Protein A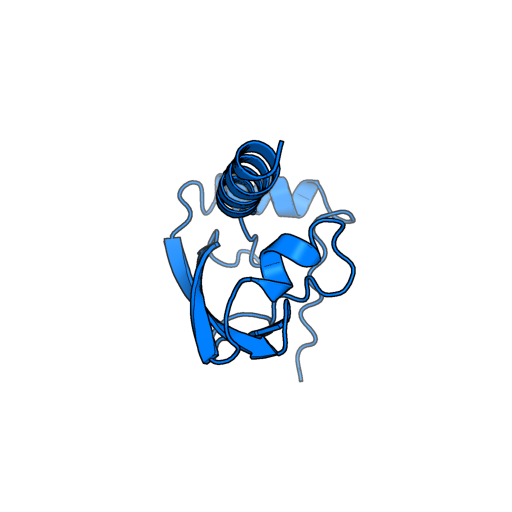F-E4PKK0-F1 (afdb_monomer_lite)

Foldseek 3Di:
DDPQDQPPDPCVPQVVVLCVVQVFFDKDWWAQQDQQWTDDPPDDIGHCCVPPLRVLSVVDDHRDTDIWGWRDDDPNHIDTDCVVVVVSSVVVVVVVD

Organism: Marinobacter adhaerens (strain DSM 23420 / HP15) (NCBI:txid225937)

Structure (mmCIF, N/CA/C/O backbone):
data_AF-E4PKK0-F1
#
_entry.id   AF-E4PKK0-F1
#
loop_
_atom_site.group_PDB
_atom_site.id
_atom_site.type_symbol
_atom_site.label_atom_id
_atom_site.label_alt_id
_atom_site.label_comp_id
_atom_site.label_asym_id
_atom_site.label_entity_id
_atom_site.label_seq_id
_atom_site.pdbx_PDB_ins_code
_atom_site.Cartn_x
_atom_site.Cartn_y
_atom_site.Cartn_z
_atom_site.occupancy
_atom_site.B_iso_or_equiv
_atom_site.auth_seq_id
_atom_site.auth_comp_id
_atom_site.auth_asym_id
_atom_site.auth_atom_id
_atom_site.pdbx_PDB_model_num
ATOM 1 N N . MET A 1 1 ? -3.972 -11.608 -20.348 1.00 34.41 1 MET A N 1
ATOM 2 C CA . MET A 1 1 ? -4.319 -11.270 -18.954 1.00 34.41 1 MET A CA 1
ATOM 3 C C . MET A 1 1 ? -3.146 -11.709 -18.085 1.00 34.41 1 MET A C 1
ATOM 5 O O . MET A 1 1 ? -3.003 -12.896 -17.839 1.00 34.41 1 MET A O 1
ATOM 9 N N . LEU A 1 2 ? -2.213 -10.799 -17.785 1.00 31.69 2 LEU A N 1
ATOM 10 C CA . LEU A 1 2 ? -1.016 -11.101 -16.991 1.00 31.69 2 LEU A CA 1
ATOM 11 C C . LEU A 1 2 ? -1.377 -10.926 -15.511 1.00 31.69 2 LEU A C 1
ATOM 13 O O . LEU A 1 2 ? -1.508 -9.801 -15.036 1.00 31.69 2 LEU A O 1
ATOM 17 N N . CYS A 1 3 ? -1.581 -12.032 -14.799 1.00 38.09 3 CYS A N 1
ATOM 18 C CA . CYS A 1 3 ? -1.704 -12.028 -13.345 1.00 38.09 3 CYS A CA 1
ATOM 19 C C . CYS A 1 3 ? -0.325 -11.740 -12.739 1.00 38.09 3 CYS A C 1
ATOM 21 O O . CYS A 1 3 ? 0.478 -12.651 -12.548 1.00 38.09 3 CYS A O 1
ATOM 23 N N . ILE A 1 4 ? -0.034 -10.467 -12.471 1.00 46.78 4 ILE A N 1
ATOM 24 C CA . ILE A 1 4 ? 1.133 -10.080 -11.677 1.00 46.78 4 ILE A CA 1
ATOM 25 C C . ILE A 1 4 ? 0.740 -10.276 -10.214 1.00 46.78 4 ILE A C 1
ATOM 27 O O . ILE A 1 4 ? 0.033 -9.462 -9.627 1.00 46.78 4 ILE A O 1
ATOM 31 N N . VAL A 1 5 ? 1.139 -11.416 -9.657 1.00 44.34 5 VAL A N 1
ATOM 32 C CA . VAL A 1 5 ? 0.947 -11.739 -8.244 1.00 44.34 5 VAL A CA 1
ATOM 33 C C . VAL A 1 5 ? 1.894 -10.853 -7.429 1.00 44.34 5 VAL A C 1
ATOM 35 O O . VAL A 1 5 ? 3.102 -10.838 -7.677 1.00 44.34 5 VAL A O 1
ATOM 38 N N . ALA A 1 6 ? 1.364 -10.111 -6.457 1.00 46.47 6 ALA A N 1
ATOM 39 C CA . ALA A 1 6 ? 2.172 -9.404 -5.471 1.00 46.47 6 ALA A CA 1
ATOM 40 C C . ALA A 1 6 ? 2.848 -10.439 -4.556 1.00 46.47 6 ALA A C 1
ATOM 42 O O . ALA A 1 6 ? 2.239 -10.973 -3.633 1.00 46.47 6 ALA A O 1
ATOM 43 N N . VAL A 1 7 ? 4.104 -10.776 -4.853 1.00 51.91 7 VAL A N 1
ATOM 44 C CA . VAL A 1 7 ? 4.867 -11.807 -4.139 1.00 51.91 7 VAL A CA 1
ATOM 45 C C . VAL A 1 7 ? 6.132 -11.196 -3.550 1.00 51.91 7 VAL A C 1
ATOM 47 O O . VAL A 1 7 ? 7.227 -11.353 -4.082 1.00 51.91 7 VAL A O 1
ATOM 50 N N . ALA A 1 8 ? 5.995 -10.483 -2.434 1.00 49.41 8 ALA A N 1
ATOM 51 C CA . ALA A 1 8 ? 7.154 -9.943 -1.723 1.00 49.41 8 ALA A CA 1
ATOM 52 C C . ALA A 1 8 ? 7.967 -11.029 -0.980 1.00 49.41 8 ALA A C 1
ATOM 54 O O . ALA A 1 8 ? 9.133 -10.806 -0.680 1.00 49.41 8 ALA A O 1
ATOM 55 N N . ALA A 1 9 ? 7.396 -12.212 -0.704 1.00 51.25 9 ALA A N 1
ATOM 56 C CA . ALA A 1 9 ? 8.020 -13.207 0.181 1.00 51.25 9 ALA A CA 1
ATOM 57 C C . ALA A 1 9 ? 8.675 -14.421 -0.513 1.00 51.25 9 ALA A C 1
ATOM 59 O O . ALA A 1 9 ? 9.435 -15.142 0.127 1.00 51.25 9 ALA A O 1
ATOM 60 N N . THR A 1 10 ? 8.408 -14.682 -1.797 1.00 59.78 10 THR A N 1
ATOM 61 C CA . THR A 1 10 ? 8.825 -15.954 -2.436 1.00 59.78 10 THR A CA 1
ATOM 62 C C . THR A 1 10 ? 10.113 -15.838 -3.257 1.00 59.78 10 THR A C 1
ATOM 64 O O . THR A 1 10 ? 10.731 -16.855 -3.559 1.00 59.78 10 THR A O 1
ATOM 67 N N . TYR A 1 11 ? 10.569 -14.623 -3.589 1.00 71.56 11 TYR A N 1
ATOM 68 C CA . TYR A 1 11 ? 11.693 -14.423 -4.516 1.00 71.56 11 TYR A CA 1
ATOM 69 C C . TYR A 1 11 ? 12.698 -13.357 -4.036 1.00 71.56 11 TYR A C 1
ATOM 71 O O . TYR A 1 11 ? 12.806 -12.287 -4.643 1.00 71.56 11 TYR A O 1
ATOM 79 N N . PRO A 1 12 ? 13.498 -13.639 -2.988 1.00 78.56 12 PRO A N 1
ATOM 80 C CA . PRO A 1 12 ? 14.462 -12.676 -2.437 1.00 78.56 12 PRO A CA 1
ATOM 81 C C . PRO A 1 12 ? 15.491 -12.180 -3.470 1.00 78.56 12 PRO A C 1
ATOM 83 O O . PRO A 1 12 ? 15.936 -11.034 -3.408 1.00 78.56 12 PRO A O 1
ATOM 86 N N . GLY A 1 13 ? 15.840 -13.009 -4.462 1.00 82.44 13 GLY A N 1
ATOM 87 C CA . GLY A 1 13 ? 16.709 -12.607 -5.572 1.00 82.44 13 GLY A CA 1
ATOM 88 C C . GLY A 1 13 ? 16.092 -11.525 -6.465 1.00 82.44 13 GLY A C 1
ATOM 89 O O . GLY A 1 13 ? 16.774 -10.566 -6.818 1.00 82.44 13 GLY A O 1
ATOM 90 N N . ILE A 1 14 ? 14.795 -11.634 -6.776 1.00 81.25 14 ILE A N 1
ATOM 91 C CA . ILE A 1 14 ? 14.067 -10.653 -7.600 1.00 81.25 14 ILE A CA 1
ATOM 92 C C . ILE A 1 14 ? 13.897 -9.343 -6.831 1.00 81.25 14 ILE A C 1
ATOM 94 O O . ILE A 1 14 ? 14.108 -8.270 -7.395 1.00 81.25 14 ILE A O 1
ATOM 98 N N . GLN A 1 15 ? 13.602 -9.416 -5.530 1.00 80.62 15 GLN A N 1
ATOM 99 C CA . GLN A 1 15 ? 13.548 -8.234 -4.671 1.00 80.62 15 GLN A CA 1
ATOM 100 C C . GLN A 1 15 ? 14.894 -7.501 -4.661 1.00 80.62 15 GLN A C 1
ATOM 102 O O . GLN A 1 15 ? 14.950 -6.309 -4.956 1.00 80.62 15 GLN A O 1
ATOM 107 N N . ARG A 1 16 ? 15.994 -8.217 -4.386 1.00 84.25 16 ARG A N 1
ATOM 108 C CA . ARG A 1 16 ? 17.338 -7.624 -4.373 1.00 84.25 16 ARG A CA 1
ATOM 109 C C . ARG A 1 16 ? 17.710 -7.028 -5.726 1.00 84.25 16 ARG A C 1
ATOM 111 O O . ARG A 1 16 ? 18.257 -5.934 -5.768 1.00 84.25 16 ARG A O 1
ATOM 118 N N . TYR A 1 17 ? 17.406 -7.722 -6.818 1.00 84.12 17 TYR A N 1
ATOM 119 C CA . TYR A 1 17 ? 17.653 -7.212 -8.162 1.00 84.12 17 TYR A CA 1
ATOM 120 C C . TYR A 1 17 ? 16.872 -5.921 -8.431 1.00 84.12 17 TYR A C 1
ATOM 122 O O . TYR A 1 17 ? 17.465 -4.941 -8.871 1.00 84.12 17 TYR A O 1
ATOM 130 N N . THR A 1 18 ? 15.581 -5.886 -8.086 1.00 84.56 18 THR A N 1
ATOM 131 C CA . THR A 1 18 ? 14.719 -4.698 -8.234 1.00 84.56 18 THR A CA 1
ATOM 132 C C . THR A 1 18 ? 15.283 -3.500 -7.470 1.00 84.56 18 THR A C 1
ATOM 134 O O . THR A 1 18 ? 15.330 -2.401 -8.014 1.00 84.56 18 THR A O 1
ATOM 137 N N . LEU A 1 19 ? 15.803 -3.715 -6.257 1.00 85.31 19 LEU A N 1
ATOM 138 C CA . LEU A 1 19 ? 16.458 -2.672 -5.458 1.00 85.31 19 LEU A CA 1
ATOM 139 C C . LEU A 1 19 ? 17.797 -2.197 -6.048 1.00 85.31 19 LEU A C 1
ATOM 141 O O . LEU A 1 19 ? 18.183 -1.056 -5.829 1.00 85.31 19 LEU A O 1
ATOM 145 N N . ILE A 1 20 ? 18.512 -3.041 -6.798 1.00 86.56 20 ILE A N 1
ATOM 146 C CA . ILE A 1 20 ? 19.748 -2.641 -7.489 1.00 86.56 20 ILE A CA 1
ATOM 147 C C . ILE A 1 20 ? 19.426 -1.786 -8.720 1.00 86.56 20 ILE A C 1
ATOM 149 O O . ILE A 1 20 ? 20.085 -0.775 -8.949 1.00 86.56 20 ILE A O 1
ATOM 153 N N . VAL A 1 21 ? 18.432 -2.183 -9.523 1.00 85.50 21 VAL A N 1
ATOM 154 C CA . VAL A 1 21 ? 18.121 -1.500 -10.794 1.00 85.50 21 VAL A CA 1
ATOM 155 C C . VAL A 1 21 ? 17.163 -0.316 -10.646 1.00 85.50 21 VAL A C 1
ATOM 157 O O . VAL A 1 21 ? 17.145 0.564 -11.500 1.00 85.50 21 VAL A O 1
ATOM 160 N N . SER A 1 22 ? 16.379 -0.276 -9.569 1.00 83.25 22 SER A N 1
ATOM 161 C CA . SER A 1 22 ? 15.501 0.836 -9.197 1.00 83.25 22 SER A CA 1
ATOM 162 C C . SER A 1 22 ? 15.741 1.195 -7.727 1.00 83.25 22 SER A C 1
ATOM 164 O O . SER A 1 22 ? 14.871 0.937 -6.898 1.00 83.25 22 SER A O 1
ATOM 166 N N . PRO A 1 23 ? 16.902 1.771 -7.373 1.00 83.81 23 PRO A N 1
ATOM 167 C CA . PRO A 1 23 ? 17.260 2.031 -5.976 1.00 83.81 23 PRO A CA 1
ATOM 168 C C . PRO A 1 23 ? 16.339 3.051 -5.303 1.00 83.81 23 PRO A C 1
ATOM 170 O O . PRO A 1 23 ? 16.033 2.921 -4.121 1.00 83.81 23 PRO A O 1
ATOM 173 N N . GLU A 1 24 ? 15.847 4.028 -6.063 1.00 88.81 24 GLU A N 1
ATOM 174 C CA . GLU A 1 24 ? 14.945 5.060 -5.562 1.00 88.81 24 GLU A CA 1
ATOM 175 C C . GLU A 1 24 ? 13.490 4.707 -5.909 1.00 88.81 24 GLU A C 1
ATOM 177 O O . GLU A 1 24 ? 13.172 4.515 -7.091 1.00 88.81 24 GLU A O 1
ATOM 182 N N . PRO A 1 25 ? 12.590 4.591 -4.914 1.00 91.31 25 PRO A N 1
ATOM 183 C CA . PRO A 1 25 ? 11.176 4.389 -5.179 1.00 91.31 25 PRO A CA 1
ATOM 184 C C . PRO A 1 25 ? 10.527 5.693 -5.653 1.00 91.31 25 PRO A C 1
ATOM 186 O O . PRO A 1 25 ? 10.815 6.778 -5.149 1.00 91.31 25 PRO A O 1
ATOM 189 N N . ALA A 1 26 ? 9.597 5.583 -6.599 1.00 91.00 26 ALA A N 1
ATOM 190 C CA . ALA A 1 26 ? 8.773 6.704 -7.035 1.00 91.00 26 ALA A CA 1
ATOM 191 C C . ALA A 1 26 ? 7.470 6.750 -6.218 1.00 91.00 26 ALA A C 1
ATOM 193 O O . ALA A 1 26 ? 6.882 5.697 -5.964 1.00 91.00 26 ALA A O 1
ATOM 194 N N . PRO A 1 27 ? 6.971 7.936 -5.832 1.00 94.31 27 PRO A N 1
ATOM 195 C CA . PRO A 1 27 ? 5.655 8.050 -5.221 1.00 94.31 27 PRO A CA 1
ATOM 196 C C . PRO A 1 27 ? 4.571 7.754 -6.264 1.00 94.31 27 PRO A C 1
ATOM 198 O O . PRO A 1 27 ? 4.514 8.396 -7.313 1.00 94.31 27 PRO A O 1
ATOM 201 N N . VAL A 1 28 ? 3.695 6.797 -5.969 1.00 94.38 28 VAL A N 1
ATOM 202 C CA . VAL A 1 28 ? 2.563 6.422 -6.823 1.00 94.38 28 VAL A CA 1
ATOM 203 C C . VAL A 1 28 ? 1.280 6.524 -6.009 1.00 94.38 28 VAL A C 1
ATOM 205 O O . VAL A 1 28 ? 1.152 5.888 -4.966 1.00 94.38 28 VAL A O 1
ATOM 208 N N . ALA A 1 29 ? 0.331 7.333 -6.477 1.00 96.25 29 ALA A N 1
ATOM 209 C CA . ALA A 1 29 ? -0.976 7.481 -5.848 1.00 96.25 29 ALA A CA 1
ATOM 210 C C . ALA A 1 29 ? -1.916 6.372 -6.329 1.00 96.25 29 ALA A C 1
ATOM 212 O O . ALA A 1 29 ? -2.235 6.318 -7.511 1.00 96.25 29 ALA A O 1
ATOM 213 N N . TYR A 1 30 ? -2.357 5.501 -5.427 1.00 96.31 30 TYR A N 1
ATOM 214 C CA . TYR A 1 30 ? -3.371 4.489 -5.707 1.00 96.31 30 TYR A CA 1
ATOM 215 C C . TYR A 1 30 ? -4.729 4.948 -5.193 1.00 96.31 30 TYR A C 1
ATOM 217 O O . TYR A 1 30 ? -4.817 5.552 -4.123 1.00 96.31 30 TYR A O 1
ATOM 225 N N . LYS A 1 31 ? -5.793 4.591 -5.910 1.00 97.69 31 LYS A N 1
ATOM 226 C CA . LYS A 1 31 ? -7.163 4.805 -5.450 1.00 97.69 31 LYS A CA 1
ATOM 227 C C . LYS A 1 31 ? -7.549 3.690 -4.488 1.00 97.69 31 LYS A C 1
ATOM 229 O O . LYS A 1 31 ? -7.492 2.526 -4.876 1.00 97.69 31 LYS A O 1
ATOM 234 N N . MET A 1 32 ? -7.978 4.019 -3.272 1.00 96.62 32 MET A N 1
ATOM 235 C CA . MET A 1 32 ? -8.591 3.030 -2.382 1.00 96.62 32 MET A CA 1
ATOM 236 C C . MET A 1 32 ? -10.026 2.759 -2.848 1.00 96.62 32 MET A C 1
ATOM 238 O O . MET A 1 32 ? -10.906 3.583 -2.615 1.00 96.62 32 MET A O 1
ATOM 242 N N . THR A 1 33 ? -10.273 1.660 -3.558 1.00 95.50 33 THR A N 1
ATOM 243 C CA . THR A 1 33 ? -11.605 1.345 -4.116 1.00 95.50 33 THR A CA 1
ATOM 244 C C . THR A 1 33 ? -12.511 0.664 -3.094 1.00 95.50 33 THR A C 1
ATOM 246 O O . THR A 1 33 ? -13.711 0.926 -3.065 1.00 95.50 33 THR A O 1
ATOM 249 N N . GLU A 1 34 ? -11.926 -0.127 -2.197 1.00 94.12 34 GLU A N 1
ATOM 250 C CA . GLU A 1 34 ? -12.564 -0.693 -1.005 1.00 94.12 34 GLU A CA 1
ATOM 251 C C . GLU A 1 34 ? -11.616 -0.523 0.188 1.00 94.12 34 GLU A C 1
ATOM 253 O O . GLU A 1 34 ? -10.425 -0.260 0.007 1.00 94.12 34 GLU A O 1
ATOM 258 N N . THR A 1 35 ? -12.107 -0.689 1.418 1.00 94.81 35 THR A N 1
ATOM 259 C CA . THR A 1 35 ? -11.251 -0.646 2.612 1.00 94.81 35 THR A CA 1
ATOM 260 C C . THR A 1 35 ? -10.053 -1.578 2.445 1.00 94.81 35 THR A C 1
ATOM 262 O O . THR A 1 35 ? -10.220 -2.781 2.255 1.00 94.81 35 THR A O 1
ATOM 265 N N . ALA A 1 36 ? -8.845 -1.014 2.527 1.00 93.75 36 ALA A N 1
ATOM 266 C CA . ALA A 1 36 ? -7.578 -1.729 2.371 1.00 93.75 36 ALA A CA 1
ATOM 267 C C . ALA A 1 36 ? -7.337 -2.393 0.993 1.00 93.75 36 ALA A C 1
ATOM 269 O O . ALA A 1 36 ? -6.425 -3.211 0.877 1.00 93.75 36 ALA A O 1
ATOM 270 N N . HIS A 1 37 ? -8.096 -2.047 -0.050 1.00 95.50 37 HIS A N 1
ATOM 271 C CA . HIS A 1 37 ? -7.868 -2.506 -1.427 1.00 95.50 37 HIS A CA 1
ATOM 272 C C . HIS A 1 37 ? -7.602 -1.310 -2.342 1.00 95.50 37 HIS A C 1
ATOM 274 O O . HIS A 1 37 ? -8.376 -0.350 -2.374 1.00 95.50 37 HIS A O 1
ATOM 280 N N . PHE A 1 38 ? -6.484 -1.354 -3.067 1.00 95.62 38 PHE A N 1
ATOM 281 C CA . PHE A 1 38 ? -5.955 -0.201 -3.791 1.00 95.62 38 PHE A CA 1
ATOM 282 C C . PHE A 1 38 ? -5.671 -0.525 -5.254 1.00 95.62 38 PHE A C 1
ATOM 284 O O . PHE A 1 38 ? -4.979 -1.496 -5.567 1.00 95.62 38 PHE A O 1
ATOM 291 N N . GLU A 1 39 ? -6.135 0.341 -6.150 1.00 95.81 39 GLU A N 1
ATOM 292 C CA . GLU A 1 39 ? -6.025 0.160 -7.596 1.00 95.81 39 GLU A CA 1
ATOM 293 C C . GLU A 1 39 ? -5.318 1.333 -8.279 1.00 95.81 39 GLU A C 1
ATOM 295 O O . GLU A 1 39 ? -5.383 2.487 -7.847 1.00 95.81 39 GLU A O 1
ATOM 300 N N . HIS A 1 40 ? -4.630 1.020 -9.375 1.00 93.38 40 HIS A N 1
ATOM 301 C CA . HIS A 1 40 ? -3.987 1.985 -10.255 1.00 93.38 40 HIS A CA 1
ATOM 302 C C . HIS A 1 40 ? -3.987 1.443 -11.691 1.00 93.38 40 HIS A C 1
ATOM 304 O O . HIS A 1 40 ? -3.887 0.240 -11.907 1.00 93.38 40 HIS A O 1
ATOM 310 N N . SER A 1 41 ? -4.061 2.319 -12.694 1.00 90.69 41 SER A N 1
ATOM 311 C CA . SER A 1 41 ? -4.159 1.915 -14.107 1.00 90.69 41 SER A CA 1
ATOM 312 C C . SER A 1 41 ? -2.899 1.224 -14.646 1.00 90.69 41 SER A C 1
ATOM 314 O O . SER A 1 41 ? -2.988 0.317 -15.469 1.00 90.69 41 SER A O 1
ATOM 316 N N . SER A 1 42 ? -1.725 1.655 -14.183 1.00 87.31 42 SER A N 1
ATOM 317 C CA . SER A 1 42 ? -0.414 1.182 -14.664 1.00 87.31 42 SER A CA 1
ATOM 318 C C . SER A 1 42 ? 0.324 0.228 -13.719 1.00 87.31 42 SER A C 1
ATOM 320 O O . SER A 1 42 ? 1.441 -0.175 -14.040 1.00 87.31 42 SER A O 1
ATOM 322 N N . TYR A 1 43 ? -0.242 -0.103 -12.554 1.00 86.62 43 TYR A N 1
ATOM 323 C CA . TYR A 1 43 ? 0.420 -0.952 -11.557 1.00 86.62 43 TYR A CA 1
ATOM 324 C C . TYR A 1 43 ? -0.531 -2.033 -11.027 1.00 86.62 43 TYR A C 1
ATOM 326 O O . TYR A 1 43 ? -1.744 -1.836 -11.063 1.00 86.62 43 TYR A O 1
ATOM 334 N N . PRO A 1 44 ? -0.005 -3.172 -10.536 1.00 87.00 44 PRO A N 1
ATOM 335 C CA . PRO A 1 44 ? -0.828 -4.204 -9.911 1.00 87.00 44 PRO A CA 1
ATOM 336 C C . PRO A 1 44 ? -1.591 -3.664 -8.700 1.00 87.00 44 PRO A C 1
ATOM 338 O O . PRO A 1 44 ? -1.082 -2.804 -7.984 1.00 87.00 44 PRO A O 1
ATOM 341 N N . ALA A 1 45 ? -2.781 -4.210 -8.449 1.00 91.94 45 ALA A N 1
ATOM 342 C CA . ALA A 1 45 ? -3.539 -3.873 -7.253 1.00 91.94 45 ALA A CA 1
ATOM 343 C C . ALA A 1 45 ? -2.772 -4.265 -5.979 1.00 91.94 45 ALA A C 1
ATOM 345 O O . ALA A 1 45 ? -2.066 -5.278 -5.943 1.00 91.94 45 ALA A O 1
ATOM 346 N N . ILE A 1 46 ? -2.939 -3.464 -4.930 1.00 92.19 46 ILE A N 1
ATOM 347 C CA . ILE A 1 46 ? -2.399 -3.736 -3.600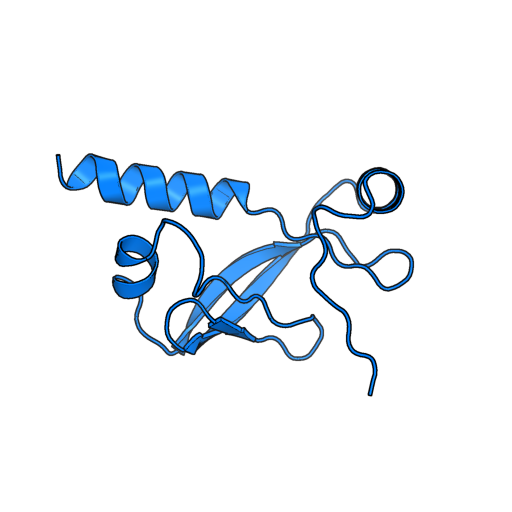 1.00 92.19 46 ILE A CA 1
ATOM 348 C C . ILE A 1 46 ? -3.575 -4.163 -2.723 1.00 92.19 46 ILE A C 1
ATOM 350 O O . ILE A 1 46 ? -4.481 -3.373 -2.477 1.00 92.19 46 ILE A O 1
ATOM 354 N N . ASP A 1 47 ? -3.547 -5.403 -2.238 1.00 93.06 47 ASP A N 1
ATOM 355 C CA . ASP A 1 47 ? -4.562 -5.936 -1.328 1.00 93.06 47 ASP A CA 1
ATOM 356 C C . ASP A 1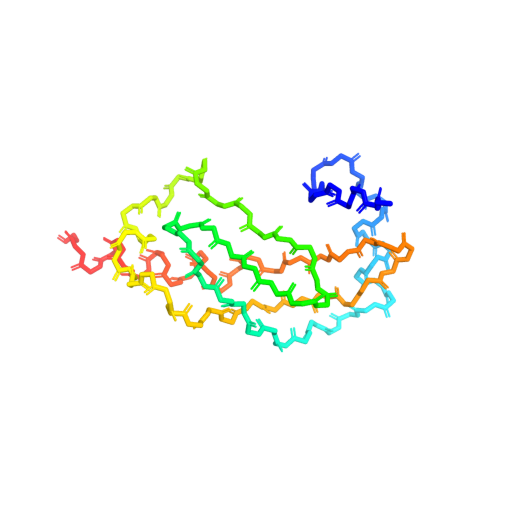 47 ? -3.978 -6.054 0.084 1.00 93.06 47 ASP A C 1
ATOM 358 O O . ASP A 1 47 ? -3.032 -6.805 0.329 1.00 93.06 47 ASP A O 1
ATOM 362 N N . GLN A 1 48 ? -4.519 -5.265 1.008 1.00 93.38 48 GLN A N 1
ATOM 363 C CA . GLN A 1 48 ? -4.148 -5.233 2.422 1.00 93.38 48 GLN A CA 1
ATOM 364 C C . GLN A 1 48 ? -5.312 -5.649 3.324 1.00 93.38 48 GLN A C 1
ATOM 366 O O . GLN A 1 48 ? -5.229 -5.470 4.536 1.00 93.38 48 GLN A O 1
ATOM 371 N N . ARG A 1 49 ? -6.384 -6.237 2.781 1.00 91.44 49 ARG A N 1
ATOM 372 C CA . ARG A 1 49 ? -7.556 -6.653 3.575 1.00 91.44 49 ARG A CA 1
ATOM 373 C C . ARG A 1 49 ? -7.233 -7.728 4.611 1.00 91.44 49 ARG A C 1
ATOM 375 O O . ARG A 1 49 ? -7.940 -7.864 5.595 1.00 91.44 49 ARG A O 1
ATOM 382 N N . SER A 1 50 ? -6.153 -8.480 4.397 1.00 88.56 50 SER A N 1
ATOM 383 C CA . SER A 1 50 ? -5.635 -9.474 5.350 1.00 88.56 50 SER A CA 1
ATOM 384 C C . SER A 1 50 ? -4.488 -8.944 6.227 1.00 88.56 50 SER A C 1
ATOM 386 O O . SER A 1 50 ? -3.780 -9.737 6.848 1.00 88.56 50 SER A O 1
ATOM 388 N N . SER A 1 51 ? -4.232 -7.630 6.244 1.00 87.81 51 SER A N 1
ATOM 389 C CA . SER A 1 51 ? -3.173 -7.053 7.075 1.00 87.81 51 SER A CA 1
ATOM 390 C C . SER A 1 51 ? -3.600 -6.951 8.544 1.00 87.81 51 SER A C 1
ATOM 392 O O . SER A 1 51 ? -4.777 -6.890 8.880 1.00 87.81 51 SER A O 1
ATOM 394 N N . ASN A 1 52 ? -2.623 -6.885 9.447 1.00 88.88 52 ASN A N 1
ATOM 395 C CA . ASN A 1 52 ? -2.850 -6.749 10.889 1.00 88.88 52 ASN A CA 1
ATOM 396 C C . ASN A 1 52 ? -3.058 -5.291 11.351 1.00 88.88 52 ASN A C 1
ATOM 398 O O . ASN A 1 52 ? -2.839 -4.985 12.522 1.00 88.88 52 ASN A O 1
ATOM 402 N N . ILE A 1 53 ? -3.406 -4.388 10.431 1.00 92.12 53 ILE A N 1
ATOM 403 C CA . ILE A 1 53 ? -3.629 -2.958 10.693 1.00 92.12 53 ILE A CA 1
ATOM 404 C C . ILE A 1 53 ? -5.012 -2.525 10.188 1.00 92.12 53 ILE A C 1
ATOM 406 O O . ILE A 1 53 ? -5.168 -1.463 9.587 1.00 92.12 53 ILE A O 1
ATOM 410 N N . GLU A 1 54 ? -6.014 -3.379 10.388 1.00 91.81 54 GLU A N 1
ATOM 411 C CA . GLU A 1 54 ? -7.366 -3.187 9.863 1.00 91.81 54 GLU A CA 1
ATOM 412 C C . GLU A 1 54 ? -7.993 -1.874 10.343 1.00 91.81 54 GLU A C 1
ATOM 414 O O . GLU A 1 54 ? -8.498 -1.107 9.524 1.00 91.81 54 GLU A O 1
ATOM 419 N N . GLU A 1 55 ? -7.899 -1.550 11.638 1.00 93.75 55 GLU A N 1
ATOM 420 C CA . GLU A 1 55 ? -8.508 -0.326 12.168 1.00 93.75 55 GLU A CA 1
ATOM 421 C C . GLU A 1 55 ? -7.884 0.929 11.548 1.00 93.75 55 GLU A C 1
ATOM 423 O O . GLU A 1 55 ? -8.570 1.933 11.348 1.00 93.75 55 GLU A O 1
ATOM 428 N N . TYR A 1 56 ? -6.590 0.880 11.207 1.00 95.50 56 TYR A N 1
ATOM 429 C CA . TYR A 1 56 ? -5.937 1.964 10.476 1.00 95.50 56 TYR A CA 1
ATOM 430 C C . TYR A 1 56 ? -6.562 2.153 9.094 1.00 95.50 56 TYR A C 1
ATOM 432 O O . TYR A 1 56 ? -6.888 3.281 8.728 1.00 95.50 56 TYR A O 1
ATOM 440 N N . TRP A 1 57 ? -6.795 1.075 8.348 1.00 95.12 57 TRP A N 1
ATOM 441 C CA . TRP A 1 57 ? -7.425 1.175 7.033 1.00 95.12 57 TRP A CA 1
ATOM 442 C C . TRP A 1 57 ? -8.884 1.613 7.100 1.00 95.12 57 TRP A C 1
ATOM 444 O O . TRP A 1 57 ? -9.297 2.440 6.293 1.00 95.12 57 TRP A O 1
ATOM 454 N N . GLN A 1 58 ? -9.639 1.134 8.089 1.00 94.81 58 GLN A N 1
ATOM 455 C CA . GLN A 1 58 ? -11.023 1.556 8.330 1.00 94.81 58 GLN A CA 1
ATOM 456 C C . GLN A 1 58 ? -11.142 3.042 8.701 1.00 94.81 58 GLN A C 1
ATOM 458 O O . GLN A 1 58 ? -12.217 3.622 8.578 1.00 94.81 58 GLN A O 1
ATOM 463 N N . SER A 1 59 ? -10.055 3.670 9.158 1.00 94.75 59 SER A N 1
ATOM 464 C CA . SER A 1 59 ? -10.038 5.109 9.435 1.00 94.75 59 SER A CA 1
ATOM 465 C C . SER A 1 59 ? -9.924 5.992 8.194 1.00 94.75 59 SER A C 1
ATOM 467 O O . SER A 1 59 ? -10.074 7.207 8.303 1.00 94.75 59 SER A O 1
ATOM 469 N N . LEU A 1 60 ? -9.641 5.397 7.033 1.00 94.56 60 LEU A N 1
ATOM 470 C CA . LEU A 1 60 ? -9.597 6.084 5.749 1.00 94.56 60 LEU A CA 1
ATOM 471 C C . LEU A 1 60 ? -10.923 5.873 5.014 1.00 94.56 60 LEU A C 1
ATOM 473 O O . LEU A 1 60 ? -11.510 4.794 5.064 1.00 94.56 60 LEU A O 1
ATOM 477 N N . GLU A 1 61 ? -11.379 6.886 4.284 1.00 91.94 61 GLU A N 1
ATOM 478 C CA . GLU A 1 61 ? -12.603 6.776 3.490 1.00 91.94 61 GLU A CA 1
ATOM 479 C C . GLU A 1 61 ? -12.325 6.105 2.136 1.00 91.94 61 GLU A C 1
ATOM 481 O O . GLU A 1 61 ? -11.354 6.478 1.461 1.00 91.94 61 GLU A O 1
ATOM 486 N N . PRO A 1 62 ? -13.161 5.150 1.681 1.00 90.88 62 PRO A N 1
ATOM 487 C CA . PRO A 1 62 ? -13.107 4.668 0.307 1.00 90.88 62 PRO A CA 1
ATOM 488 C C . PRO A 1 62 ? -13.163 5.829 -0.690 1.00 90.88 62 PRO A C 1
ATOM 490 O O . PRO A 1 62 ? -13.874 6.813 -0.508 1.00 90.88 62 PRO A O 1
ATOM 493 N N . GLY A 1 63 ? -12.373 5.725 -1.748 1.00 92.50 63 GLY A N 1
ATOM 494 C CA . GLY A 1 63 ? -12.111 6.804 -2.688 1.00 92.50 63 GLY A CA 1
ATOM 495 C C . GLY A 1 63 ? -10.944 7.713 -2.292 1.00 92.50 63 GLY A C 1
ATOM 496 O O . GLY A 1 63 ? -10.588 8.583 -3.084 1.00 92.50 63 GLY A O 1
ATOM 497 N N . THR A 1 64 ? -10.304 7.522 -1.138 1.00 94.06 64 THR A N 1
ATOM 498 C CA . THR A 1 64 ? -9.063 8.240 -0.800 1.00 94.06 64 THR A CA 1
ATOM 499 C C . THR A 1 64 ? -7.922 7.809 -1.720 1.00 94.06 64 THR A C 1
ATOM 501 O O . THR A 1 64 ? -7.739 6.617 -1.981 1.00 94.06 64 THR A O 1
ATOM 504 N N . ASP A 1 65 ? -7.128 8.773 -2.186 1.00 96.00 65 ASP A N 1
ATOM 505 C CA . ASP A 1 65 ? -5.867 8.484 -2.864 1.00 96.00 65 ASP A CA 1
ATOM 506 C C . ASP A 1 65 ? -4.768 8.263 -1.817 1.00 96.00 65 ASP A C 1
ATOM 508 O O . ASP A 1 65 ? -4.488 9.127 -0.982 1.00 96.00 65 ASP A O 1
ATOM 512 N N . VAL A 1 66 ? -4.130 7.094 -1.857 1.00 95.25 66 VAL A N 1
ATOM 513 C CA . VAL A 1 66 ? -3.051 6.714 -0.943 1.00 95.25 66 VAL A CA 1
ATOM 514 C C . VAL A 1 66 ? -1.756 6.580 -1.727 1.00 95.25 66 VAL A C 1
ATOM 516 O O . VAL A 1 66 ? -1.661 5.819 -2.687 1.00 95.25 66 VAL A O 1
ATOM 519 N N . VAL A 1 67 ? -0.740 7.337 -1.314 1.00 95.69 67 VAL A N 1
ATOM 520 C CA . VAL A 1 67 ? 0.574 7.309 -1.960 1.00 95.69 67 VAL A CA 1
ATOM 521 C C . VAL A 1 67 ? 1.418 6.184 -1.378 1.00 95.69 67 VAL A C 1
ATOM 523 O O . VAL A 1 67 ? 1.729 6.186 -0.185 1.00 95.69 67 VAL A O 1
ATOM 526 N N . PHE A 1 68 ? 1.835 5.275 -2.252 1.00 95.00 68 PHE A N 1
ATOM 527 C CA . PHE A 1 68 ? 2.805 4.229 -1.970 1.00 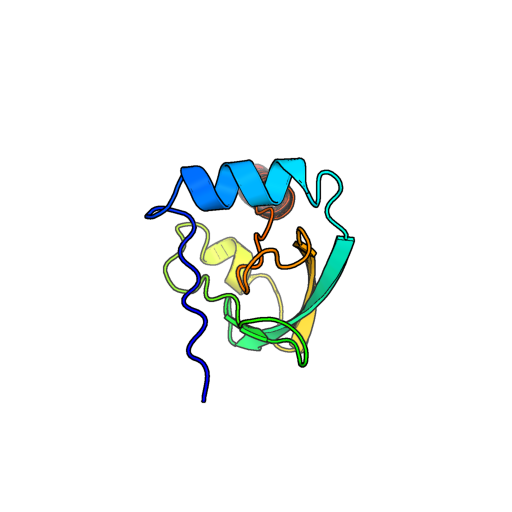95.00 68 PHE A CA 1
ATOM 528 C C . PHE A 1 68 ? 4.109 4.537 -2.717 1.00 95.00 68 PHE A C 1
ATOM 530 O O . PHE A 1 68 ? 4.064 4.817 -3.919 1.00 95.00 68 PHE A O 1
ATOM 537 N N . PRO A 1 69 ? 5.279 4.489 -2.062 1.00 94.38 69 PRO A N 1
ATOM 538 C CA . PRO A 1 69 ? 6.541 4.439 -2.782 1.00 94.38 69 PRO A CA 1
ATOM 539 C C . PRO A 1 69 ? 6.664 3.086 -3.493 1.00 94.38 69 PRO A C 1
ATOM 541 O O . PRO A 1 69 ? 6.510 2.028 -2.882 1.00 94.38 69 PRO A O 1
ATOM 544 N N . VAL A 1 70 ? 6.925 3.118 -4.797 1.00 92.19 70 VAL A N 1
ATOM 545 C CA . VAL A 1 70 ? 7.030 1.930 -5.647 1.00 92.19 70 VAL A CA 1
ATOM 546 C C . VAL A 1 70 ? 8.363 1.956 -6.377 1.00 92.19 70 VAL A C 1
ATOM 548 O O . VAL A 1 70 ? 8.671 2.899 -7.109 1.00 92.19 70 VAL A O 1
ATOM 551 N N . HIS A 1 71 ? 9.153 0.901 -6.214 1.00 89.44 71 HIS A N 1
ATOM 552 C CA . HIS A 1 71 ? 10.302 0.665 -7.077 1.00 89.44 71 HIS A CA 1
ATOM 553 C C . HIS A 1 71 ? 9.795 0.186 -8.432 1.00 89.44 71 HIS A C 1
ATOM 555 O O . HIS A 1 71 ? 8.945 -0.711 -8.515 1.00 89.44 71 HIS A O 1
ATOM 561 N N . LYS A 1 72 ? 10.302 0.811 -9.498 1.00 78.75 72 LYS A N 1
ATOM 562 C CA . LYS A 1 72 ? 9.834 0.546 -10.856 1.00 78.75 72 LYS A CA 1
ATOM 563 C C . LYS A 1 72 ? 9.984 -0.933 -11.192 1.00 78.75 72 LYS A C 1
ATOM 565 O O . LYS A 1 72 ? 10.955 -1.562 -10.766 1.00 78.75 72 LYS A O 1
ATOM 570 N N . PRO A 1 73 ? 9.052 -1.479 -11.987 1.00 68.25 73 PRO A N 1
ATOM 571 C CA . PRO A 1 73 ? 9.073 -2.885 -12.290 1.00 68.25 73 PRO A CA 1
ATOM 572 C C . PRO A 1 73 ? 10.337 -3.273 -13.051 1.00 68.25 73 PRO A C 1
ATOM 574 O O . PRO A 1 73 ? 10.595 -2.785 -14.151 1.00 68.25 73 PRO A O 1
ATOM 577 N N . ALA A 1 74 ? 11.095 -4.196 -12.473 1.00 68.25 74 ALA A N 1
ATOM 578 C CA . ALA A 1 74 ? 12.174 -4.898 -13.144 1.00 68.25 74 ALA A CA 1
ATOM 579 C C . ALA A 1 74 ? 11.696 -6.323 -13.417 1.00 68.25 74 ALA A C 1
ATOM 581 O O . ALA A 1 74 ? 11.158 -6.973 -12.525 1.00 68.25 74 ALA A O 1
ATOM 582 N N . LEU A 1 75 ? 11.839 -6.807 -14.656 1.00 73.50 75 LEU A N 1
ATOM 583 C CA . LEU A 1 75 ? 11.368 -8.147 -15.050 1.00 73.50 75 LEU A CA 1
ATOM 584 C C . LEU A 1 75 ? 9.864 -8.379 -14.774 1.00 73.50 75 LEU A C 1
ATOM 586 O O . LEU A 1 75 ? 9.444 -9.490 -14.468 1.00 73.50 75 LEU A O 1
ATOM 590 N N . GLY A 1 76 ? 9.047 -7.322 -14.871 1.00 72.81 76 GLY A N 1
ATOM 591 C CA . GLY A 1 76 ? 7.599 -7.396 -14.636 1.00 72.81 76 GLY A CA 1
ATOM 592 C C . GLY A 1 76 ? 7.180 -7.437 -13.161 1.00 72.81 76 GLY A C 1
ATOM 593 O O . GLY A 1 76 ? 5.998 -7.626 -12.885 1.00 72.81 76 GLY A O 1
ATOM 594 N N . PHE A 1 77 ? 8.108 -7.237 -12.219 1.00 73.00 77 PHE A N 1
ATOM 595 C CA . PHE A 1 77 ? 7.830 -7.221 -10.782 1.00 73.00 77 PHE A CA 1
ATOM 596 C C . PHE A 1 77 ? 7.957 -5.810 -10.207 1.00 73.00 77 PHE A C 1
ATOM 598 O O . PHE A 1 77 ? 9.055 -5.262 -10.184 1.00 73.00 77 PHE A O 1
ATOM 605 N N . ALA A 1 78 ? 6.853 -5.231 -9.728 1.00 80.06 78 ALA A N 1
ATOM 606 C CA . ALA A 1 78 ? 6.869 -3.980 -8.971 1.00 80.06 78 ALA A CA 1
ATOM 607 C C . ALA A 1 78 ? 7.003 -4.273 -7.470 1.00 80.06 78 ALA A C 1
ATOM 609 O O . ALA A 1 78 ? 6.323 -5.155 -6.945 1.00 80.06 78 ALA A O 1
ATOM 610 N N . LEU A 1 79 ? 7.856 -3.513 -6.780 1.00 87.12 79 LEU A N 1
ATOM 611 C CA . LEU A 1 79 ? 8.041 -3.626 -5.333 1.00 87.12 79 LEU A CA 1
ATOM 612 C C . LEU A 1 79 ? 7.457 -2.391 -4.646 1.00 87.12 79 LEU A C 1
ATOM 614 O O . LEU A 1 79 ? 7.864 -1.270 -4.939 1.00 87.12 79 LEU A O 1
ATOM 618 N N . VAL A 1 80 ? 6.530 -2.611 -3.718 1.00 90.38 80 VAL A N 1
ATOM 619 C CA . VAL A 1 80 ? 5.909 -1.558 -2.908 1.00 90.38 80 VAL A CA 1
ATOM 620 C C . VAL A 1 80 ? 6.652 -1.431 -1.580 1.00 90.38 80 VAL A C 1
ATOM 622 O O . VAL A 1 80 ? 6.806 -2.422 -0.864 1.00 90.38 80 VAL A O 1
ATOM 625 N N . ASP A 1 81 ? 7.084 -0.222 -1.230 1.00 89.81 81 ASP A N 1
ATOM 626 C CA . ASP A 1 81 ? 7.626 0.080 0.094 1.00 89.81 81 ASP A CA 1
ATOM 627 C C . ASP A 1 81 ? 6.488 0.384 1.080 1.00 89.81 81 ASP A C 1
ATOM 629 O O . ASP A 1 81 ? 5.833 1.426 1.027 1.00 89.81 81 ASP A O 1
ATOM 633 N N . MET A 1 82 ? 6.255 -0.542 2.009 1.00 91.56 82 MET A N 1
ATOM 634 C CA . MET A 1 82 ? 5.225 -0.412 3.044 1.00 91.56 82 MET A CA 1
ATOM 635 C C . MET A 1 82 ? 5.705 0.350 4.287 1.00 91.56 82 MET A C 1
ATOM 637 O O . MET A 1 82 ? 4.911 0.582 5.203 1.00 91.56 82 MET A O 1
ATOM 641 N N . SER A 1 83 ? 6.976 0.759 4.356 1.00 90.44 83 SER A N 1
ATOM 642 C CA . SER A 1 83 ? 7.545 1.421 5.540 1.00 90.44 83 SER A CA 1
ATOM 643 C C . SER A 1 83 ? 6.756 2.670 5.958 1.00 90.44 83 SER A C 1
ATOM 645 O O . SER A 1 83 ? 6.380 2.747 7.134 1.00 90.44 83 SER A O 1
ATOM 647 N N . PRO A 1 84 ? 6.376 3.588 5.040 1.00 92.69 84 PRO A N 1
ATOM 648 C CA . PRO A 1 84 ? 5.592 4.770 5.408 1.00 92.69 84 PRO A CA 1
ATOM 649 C C . PRO A 1 84 ? 4.185 4.430 5.909 1.00 92.69 84 PRO A C 1
ATOM 651 O O . PRO A 1 84 ? 3.651 5.110 6.786 1.00 92.69 84 PRO A O 1
ATOM 654 N N . VAL A 1 85 ? 3.573 3.367 5.379 1.00 93.06 85 VAL A N 1
ATOM 655 C CA . VAL A 1 85 ? 2.261 2.889 5.840 1.00 93.06 85 VAL A CA 1
ATOM 656 C C . VAL A 1 85 ? 2.363 2.408 7.280 1.00 93.06 85 VAL A C 1
ATOM 658 O O . VAL A 1 85 ? 1.559 2.807 8.120 1.00 93.06 85 VAL A O 1
ATOM 661 N N . TYR A 1 86 ? 3.383 1.608 7.595 1.00 92.38 86 TYR A N 1
ATOM 662 C CA . TYR A 1 86 ? 3.590 1.126 8.957 1.00 92.38 86 TYR A CA 1
ATOM 663 C C . TYR A 1 86 ? 3.984 2.240 9.933 1.00 92.38 86 TYR A C 1
ATOM 665 O O . TYR A 1 86 ? 3.670 2.158 11.118 1.00 92.38 86 TYR A O 1
ATOM 673 N N . GLU A 1 87 ? 4.655 3.297 9.480 1.00 94.44 87 GLU A N 1
ATOM 674 C CA . GLU A 1 87 ? 4.891 4.490 10.302 1.00 94.44 87 GLU A CA 1
ATOM 675 C C . GLU A 1 87 ? 3.590 5.212 10.647 1.00 94.44 87 GLU A C 1
ATOM 677 O O . GLU A 1 87 ? 3.334 5.484 11.825 1.00 94.44 87 GLU A O 1
ATOM 682 N N . LYS A 1 88 ? 2.740 5.457 9.643 1.00 94.50 88 LYS A N 1
ATOM 683 C CA . LYS A 1 88 ? 1.426 6.085 9.830 1.00 94.50 88 LYS A CA 1
ATOM 684 C C . LYS A 1 88 ? 0.515 5.238 10.715 1.00 94.50 88 LYS A C 1
ATOM 686 O O . LYS A 1 88 ? -0.096 5.776 11.638 1.00 94.50 88 LYS A O 1
ATOM 691 N N . SER A 1 89 ? 0.471 3.923 10.501 1.00 94.62 89 SER A N 1
ATOM 692 C CA . SER A 1 89 ? -0.340 3.025 11.327 1.00 94.62 89 SER A CA 1
ATOM 693 C C . SER A 1 89 ? 0.155 2.998 12.775 1.00 94.62 89 SER A C 1
ATOM 695 O O . SER A 1 89 ? -0.641 3.127 13.703 1.00 94.62 89 SER A O 1
ATOM 697 N N . ARG A 1 90 ? 1.473 2.955 13.019 1.00 95.62 90 ARG A N 1
ATOM 698 C CA . ARG A 1 90 ? 2.024 3.063 14.383 1.00 95.62 90 ARG A CA 1
ATOM 699 C C . ARG A 1 90 ? 1.625 4.367 15.067 1.00 95.62 90 ARG A C 1
ATOM 701 O O . ARG A 1 90 ? 1.278 4.335 16.246 1.00 95.62 90 ARG A O 1
ATOM 708 N N . ALA A 1 91 ? 1.678 5.497 14.362 1.00 96.12 91 ALA A N 1
ATOM 709 C CA . ALA A 1 91 ? 1.246 6.784 14.909 1.00 96.12 91 ALA A CA 1
ATOM 710 C C . ALA A 1 91 ? -0.249 6.767 15.277 1.00 96.12 91 ALA A C 1
ATOM 712 O O . ALA A 1 91 ? -0.619 7.171 16.377 1.00 96.12 91 ALA A O 1
ATOM 713 N N . PHE A 1 92 ? -1.081 6.204 14.401 1.00 96.31 92 PHE A N 1
ATOM 714 C CA . PHE A 1 92 ? -2.515 6.023 14.612 1.00 96.31 92 PHE A CA 1
ATOM 715 C C . PHE A 1 92 ? -2.853 5.201 15.866 1.00 96.31 92 PHE A C 1
ATOM 717 O O . PHE A 1 92 ? -3.706 5.610 16.655 1.00 96.31 92 PHE A O 1
ATOM 724 N N . TYR A 1 93 ? -2.176 4.072 16.098 1.00 94.62 93 TYR A N 1
ATOM 725 C CA . TYR A 1 93 ? -2.409 3.266 17.305 1.00 94.62 93 TYR A CA 1
ATOM 726 C C . TYR A 1 93 ? -1.833 3.911 18.569 1.00 94.62 93 TYR A C 1
ATOM 728 O O . TYR A 1 93 ? -2.397 3.738 19.646 1.00 94.62 93 TYR A O 1
ATOM 736 N N . ARG A 1 94 ? -0.729 4.666 18.471 1.00 95.81 94 ARG A N 1
ATOM 737 C CA . ARG A 1 94 ? -0.169 5.403 19.619 1.00 95.81 94 ARG A CA 1
ATOM 738 C C . ARG A 1 94 ? -1.106 6.498 20.114 1.00 95.81 94 ARG A C 1
ATOM 740 O O . ARG A 1 94 ? -1.210 6.668 21.315 1.00 95.81 94 ARG A O 1
ATOM 747 N N . ALA A 1 95 ? -1.795 7.195 19.213 1.00 94.50 95 ALA A N 1
ATOM 748 C CA . ALA A 1 95 ? -2.731 8.261 19.574 1.00 94.50 95 ALA A CA 1
ATOM 749 C C . ALA A 1 95 ? -4.003 7.766 20.294 1.00 94.50 95 ALA A C 1
ATOM 751 O O . ALA A 1 95 ? -4.760 8.578 20.813 1.00 94.50 95 ALA A O 1
ATOM 752 N N . ARG A 1 96 ? -4.255 6.449 20.306 1.00 87.25 96 ARG A N 1
ATOM 753 C CA . ARG A 1 96 ? -5.395 5.820 20.996 1.00 87.25 96 ARG A CA 1
ATOM 754 C C . ARG A 1 96 ? -5.037 5.141 22.319 1.00 87.25 96 ARG A C 1
ATOM 756 O O . ARG A 1 96 ? -5.917 4.541 22.931 1.00 87.25 96 ARG A O 1
ATOM 763 N N . LYS A 1 97 ? -3.766 5.177 22.715 1.00 69.31 97 LYS A N 1
ATOM 764 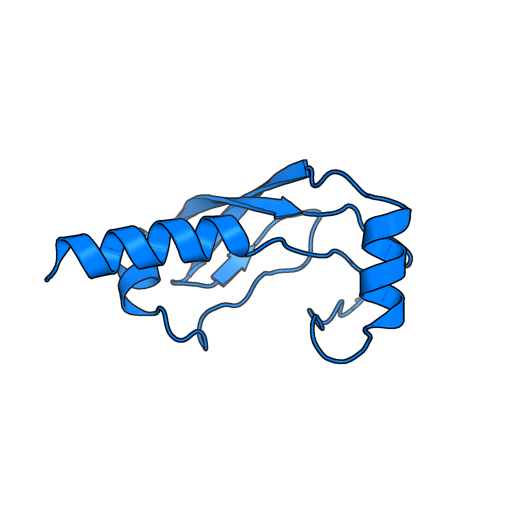C CA . LYS A 1 97 ? -3.307 4.724 24.031 1.00 69.31 97 LYS A CA 1
ATOM 765 C C . LYS A 1 97 ? -3.295 5.893 24.998 1.00 69.31 97 LYS A C 1
ATOM 767 O O . LYS A 1 97 ? -3.621 5.644 26.175 1.00 69.31 97 LYS A O 1
#

Radius of gyratio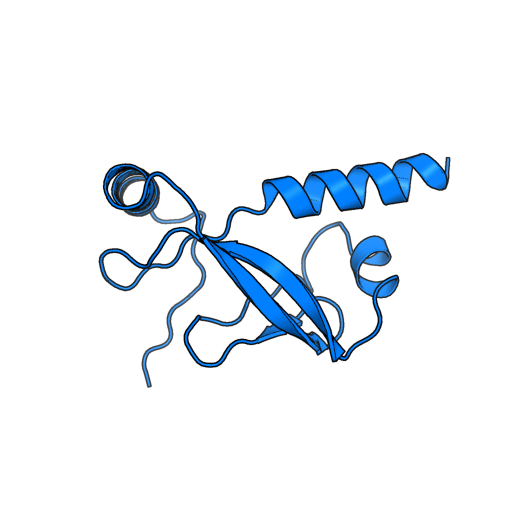n: 14.06 Å; chains: 1; bounding box: 33×24×43 Å

Secondary structure (DSSP, 8-state):
-------SSS-HHHHHHHHHHS-SPEEEEEEEEETTEEE-SSS--EE-TTSS-HHHHHTSPTT-EEEEEEEEEETTEEEE--HHHHHHHHHHHHTT-

Sequence (97 aa):
MLCIVAVAATYPGIQRYTLIVSPEPAPVAYKMTETAHFEHSSYPAIDQRSSNIEEYWQSLEPGTDVVFPVHKPALGFALVDMSPVYEKSRAFYRARK

pLDDT: mean 85.0, std 15.26, range [31.69, 97.69]